Protein AF-A0A7S1KKF9-F1 (afdb_monomer_lite)

Foldseek 3Di:
DDDDDDPDPLRQLVCCLVVVDVDGDDDQADPVGGGPVVNVVSPVVGPDDDPDDDDDDDDKDKFADPPADPLLAAEEEAAPVLCVVCVVVVVVRNHHYDYDDHQLVVLVVLVCVVVVVDDDPPRDNNYIYIHDPVSPD

InterPro domains:
  IPR001086 Prephenate dehydratase [PF00800] (2-137)
  IPR001086 Prephenate dehydratase [PS51171] (1-137)

Sequence (137 aa):
VTAVGCPSFDKVFEAVSNGECDYGLVPIENTLGGSIHRNYDLLLKHSLHIIGELHYRVEHCLLALPGISKGQIQRVISHPQALAQCQDYLSQWGVQTENAYDTAGSAKQMRECADGHASHPSITPNTACIASAKAAQ

Organism: NCBI:txid1169539

Secondary structure (DSSP, 8-state):
------SSHHHHHHHHHTTS-S------EETTTEE-HHHHHHHHHSS-------------EEEE-TT--GGG--EEEE-HHHHHHTHHHHHTTTPEEEE-S-HHHHHHHHHHHHTTS---TT--TTEEEEE-GGGG-

pLDDT: mean 92.04, std 4.63, range [75.88, 97.38]

Radius of gyration: 17.62 Å; chains: 1; bounding box: 39×28×44 Å

Structure (mmCIF, N/CA/C/O backbone):
data_AF-A0A7S1KKF9-F1
#
_entry.id   AF-A0A7S1KKF9-F1
#
loop_
_atom_site.group_PDB
_atom_site.id
_atom_site.type_symbol
_atom_site.label_atom_id
_atom_site.label_alt_id
_atom_site.label_comp_id
_atom_site.label_asym_id
_atom_site.label_entity_id
_atom_site.label_seq_id
_atom_site.pdbx_PDB_ins_code
_atom_site.Cartn_x
_atom_site.Cartn_y
_atom_site.Cartn_z
_atom_site.occupancy
_atom_site.B_iso_or_equiv
_atom_site.auth_seq_id
_atom_site.auth_comp_id
_atom_site.auth_asym_id
_atom_site.auth_atom_id
_atom_site.pdbx_PDB_model_num
ATOM 1 N N . VAL A 1 1 ? 3.727 -17.194 -11.097 1.00 80.94 1 VAL A N 1
ATOM 2 C CA . VAL A 1 1 ? 4.432 -15.928 -10.790 1.00 80.94 1 VAL A CA 1
ATOM 3 C C . VAL A 1 1 ? 4.557 -15.824 -9.283 1.00 80.94 1 VAL A C 1
ATOM 5 O O . VAL A 1 1 ? 3.544 -15.984 -8.609 1.00 80.94 1 VAL A O 1
ATOM 8 N N . THR A 1 2 ? 5.767 -15.617 -8.769 1.00 92.38 2 THR A N 1
ATOM 9 C CA . THR A 1 2 ? 6.045 -15.496 -7.328 1.00 92.38 2 THR A CA 1
ATOM 10 C C . THR A 1 2 ? 6.368 -14.040 -7.016 1.00 92.38 2 THR A C 1
ATOM 12 O O . THR A 1 2 ? 7.167 -13.435 -7.722 1.00 92.38 2 THR A O 1
ATOM 15 N N . ALA A 1 3 ? 5.733 -13.465 -5.995 1.00 92.69 3 ALA A N 1
ATOM 16 C CA . ALA A 1 3 ? 5.987 -12.082 -5.602 1.00 92.69 3 ALA A CA 1
ATOM 17 C C . ALA A 1 3 ? 7.174 -12.006 -4.633 1.00 92.69 3 ALA A C 1
ATOM 19 O O . ALA A 1 3 ? 7.192 -12.716 -3.627 1.00 92.69 3 ALA A O 1
ATOM 20 N N . VAL A 1 4 ? 8.124 -11.114 -4.918 1.00 95.12 4 VAL A N 1
ATOM 21 C CA . VAL A 1 4 ? 9.267 -10.805 -4.050 1.00 95.12 4 VAL A CA 1
ATOM 22 C C . VAL A 1 4 ? 9.111 -9.371 -3.553 1.00 95.12 4 VAL A C 1
ATOM 24 O O . VAL A 1 4 ? 8.955 -8.446 -4.347 1.00 95.12 4 VAL A O 1
ATOM 27 N N . GLY A 1 5 ? 9.087 -9.186 -2.232 1.00 93.25 5 GLY A N 1
ATOM 28 C CA . GLY A 1 5 ? 9.011 -7.859 -1.624 1.00 93.25 5 GLY A CA 1
ATOM 29 C C . GLY A 1 5 ? 10.377 -7.177 -1.624 1.00 93.25 5 GLY A C 1
ATOM 30 O O . GLY A 1 5 ? 11.343 -7.746 -1.122 1.00 93.25 5 GLY A O 1
ATOM 31 N N . CYS A 1 6 ? 10.447 -5.950 -2.138 1.00 94.69 6 CYS A N 1
ATOM 32 C CA . CYS A 1 6 ? 11.652 -5.123 -2.110 1.00 94.69 6 CYS A CA 1
ATOM 33 C C . CYS A 1 6 ? 11.460 -3.934 -1.153 1.00 94.69 6 CYS A C 1
ATOM 35 O O . CYS A 1 6 ? 10.375 -3.352 -1.120 1.00 94.69 6 CYS A O 1
ATOM 37 N N . PRO A 1 7 ? 12.498 -3.524 -0.403 1.00 92.25 7 PRO A N 1
ATOM 38 C CA . PRO A 1 7 ? 12.386 -2.443 0.580 1.00 92.25 7 PRO A CA 1
ATOM 39 C C . PRO A 1 7 ? 12.333 -1.040 -0.051 1.00 92.25 7 PRO A C 1
ATOM 41 O O . PRO A 1 7 ? 12.031 -0.067 0.633 1.00 92.25 7 PRO A O 1
ATOM 44 N N . SER A 1 8 ? 12.656 -0.907 -1.339 1.00 95.00 8 SER A N 1
ATOM 45 C CA . SER A 1 8 ? 12.593 0.354 -2.079 1.00 95.00 8 SER A CA 1
ATOM 46 C C . SER A 1 8 ? 12.382 0.105 -3.570 1.00 95.00 8 SER A C 1
ATOM 48 O O . SER A 1 8 ? 12.627 -0.999 -4.059 1.00 95.00 8 SER A O 1
ATOM 50 N N . PHE A 1 9 ? 11.974 1.146 -4.304 1.00 96.19 9 PHE A N 1
ATOM 51 C CA . PHE A 1 9 ? 11.878 1.076 -5.762 1.00 96.19 9 PHE A CA 1
ATOM 52 C C . PHE A 1 9 ? 13.237 0.795 -6.399 1.00 96.19 9 PHE A C 1
ATOM 54 O O . PHE A 1 9 ? 13.318 -0.097 -7.229 1.00 96.19 9 PHE A O 1
ATOM 61 N N . ASP A 1 10 ? 14.315 1.446 -5.958 1.00 96.31 10 ASP A N 1
ATOM 62 C CA . ASP A 1 10 ? 15.678 1.201 -6.452 1.00 96.31 10 ASP A CA 1
ATOM 63 C C . ASP A 1 10 ? 16.035 -0.294 -6.388 1.00 96.31 10 ASP A C 1
ATOM 65 O O . ASP A 1 10 ? 16.545 -0.850 -7.356 1.00 96.31 10 ASP A O 1
ATOM 69 N N . LYS A 1 11 ? 15.654 -0.981 -5.300 1.00 97.25 11 LYS A N 1
ATOM 70 C CA . LYS A 1 11 ? 15.858 -2.429 -5.165 1.00 97.25 11 LYS A CA 1
ATOM 71 C C . LYS A 1 11 ? 15.025 -3.269 -6.129 1.00 97.25 11 LYS A C 1
ATOM 73 O O . LYS A 1 11 ? 15.494 -4.327 -6.526 1.00 97.25 11 LYS A O 1
ATOM 78 N N . VAL A 1 12 ? 13.846 -2.807 -6.548 1.00 97.38 12 VAL A N 1
ATOM 79 C CA . VAL A 1 12 ? 13.083 -3.459 -7.627 1.00 97.38 12 VAL A CA 1
ATOM 80 C C . VAL A 1 12 ? 13.848 -3.359 -8.948 1.00 97.38 12 VAL A C 1
ATOM 82 O O . VAL A 1 12 ? 14.011 -4.361 -9.640 1.00 97.38 12 VAL A O 1
ATOM 85 N N . PHE A 1 13 ? 14.350 -2.170 -9.292 1.00 97.38 13 PHE A N 1
ATOM 86 C CA . PHE A 1 13 ? 15.105 -1.960 -10.532 1.00 97.38 13 PHE A CA 1
ATOM 87 C C . PHE A 1 13 ? 16.422 -2.743 -10.543 1.00 97.38 13 PHE A C 1
ATOM 89 O O . PHE A 1 13 ? 16.752 -3.361 -11.557 1.00 97.38 13 PHE A O 1
ATOM 96 N N . GLU A 1 14 ? 17.153 -2.756 -9.426 1.00 96.62 14 GLU A N 1
ATOM 97 C CA . GLU A 1 14 ? 18.363 -3.567 -9.250 1.00 96.62 14 GLU A CA 1
ATOM 98 C C . GLU A 1 14 ? 18.065 -5.065 -9.388 1.00 96.62 14 GLU A C 1
ATOM 100 O O . GLU A 1 14 ? 18.749 -5.734 -10.155 1.00 96.62 14 GLU A O 1
ATOM 105 N N . ALA A 1 15 ? 17.019 -5.583 -8.731 1.00 97.12 15 ALA A N 1
ATOM 106 C CA . ALA A 1 15 ? 16.671 -7.005 -8.789 1.00 97.12 15 ALA A CA 1
ATOM 107 C C . ALA A 1 15 ? 16.391 -7.482 -10.224 1.00 97.12 15 ALA A C 1
ATOM 109 O O . ALA A 1 15 ? 16.848 -8.552 -10.624 1.00 97.12 15 ALA A O 1
ATOM 110 N N . VAL A 1 16 ? 15.690 -6.677 -11.028 1.00 97.19 16 VAL A N 1
ATOM 111 C CA . VAL A 1 16 ? 15.445 -7.009 -12.442 1.00 97.19 16 VAL A CA 1
ATOM 112 C C . VAL A 1 16 ? 16.721 -6.862 -13.270 1.00 97.19 16 VAL A C 1
ATOM 114 O O . VAL A 1 16 ? 17.043 -7.730 -14.077 1.00 97.19 16 VAL A O 1
ATOM 117 N N . SER A 1 17 ? 17.484 -5.789 -13.044 1.00 96.19 17 SER A N 1
ATOM 118 C CA . SER A 1 17 ? 18.733 -5.526 -13.776 1.00 96.19 17 SER A CA 1
ATOM 119 C C . SER A 1 17 ? 19.794 -6.609 -13.534 1.00 96.19 17 SER A C 1
ATOM 121 O O . SER A 1 17 ? 20.553 -6.937 -14.442 1.00 96.19 17 SER A O 1
ATOM 123 N N . ASN A 1 18 ? 19.826 -7.183 -12.328 1.00 95.88 18 ASN A N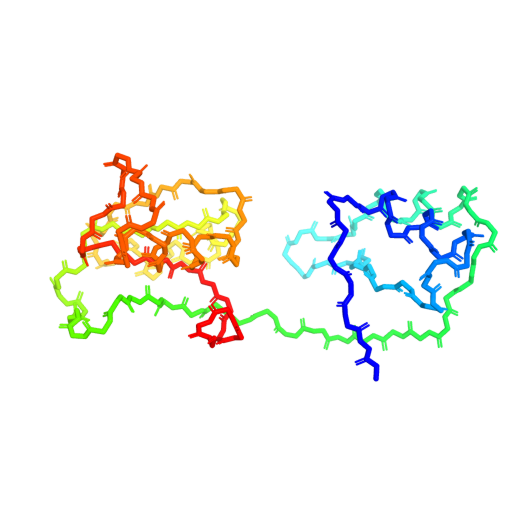 1
ATOM 124 C CA . ASN A 1 18 ? 20.749 -8.245 -11.924 1.00 95.88 18 ASN A CA 1
ATOM 125 C C . ASN A 1 18 ? 20.255 -9.656 -12.294 1.00 95.88 18 ASN A C 1
ATOM 127 O O . ASN A 1 18 ? 20.970 -10.628 -12.055 1.00 95.88 18 ASN A O 1
ATOM 131 N N . GLY A 1 19 ? 19.043 -9.792 -12.844 1.00 95.56 19 GLY A N 1
ATOM 132 C CA . GLY A 1 19 ? 18.435 -11.092 -13.147 1.00 95.56 19 GLY A CA 1
ATOM 133 C C . GLY A 1 19 ? 17.967 -11.877 -11.914 1.00 95.56 19 GLY A C 1
ATOM 134 O O . GLY A 1 19 ? 17.722 -13.076 -12.012 1.00 95.56 19 GLY A O 1
ATOM 135 N N . GLU A 1 20 ? 17.833 -11.226 -10.755 1.00 96.62 20 GLU A N 1
ATOM 136 C CA . GLU A 1 20 ? 17.244 -11.818 -9.544 1.00 96.62 20 GLU A CA 1
ATOM 137 C C . GLU A 1 20 ? 15.719 -11.964 -9.676 1.00 96.62 20 GLU A C 1
ATOM 139 O O . GLU A 1 20 ? 15.104 -12.799 -9.012 1.00 96.62 20 GLU A O 1
ATOM 144 N N . CYS A 1 21 ? 15.097 -11.141 -10.525 1.00 97.12 21 CYS A N 1
ATOM 145 C CA . CYS A 1 21 ? 13.676 -11.180 -10.854 1.00 97.12 21 CYS A CA 1
ATOM 146 C C . CYS A 1 21 ? 13.470 -11.005 -12.363 1.00 97.12 21 CYS A C 1
ATOM 148 O O . CYS A 1 21 ? 14.086 -10.137 -12.975 1.00 97.12 21 CYS A O 1
ATOM 150 N N . ASP A 1 22 ? 12.541 -11.767 -12.947 1.00 95.88 22 ASP A N 1
ATOM 151 C CA . ASP A 1 22 ? 12.210 -11.657 -14.377 1.00 95.88 22 ASP A CA 1
ATOM 152 C C . ASP A 1 22 ? 11.506 -10.330 -14.716 1.00 95.88 22 ASP A C 1
ATOM 154 O O . ASP A 1 22 ? 11.637 -9.801 -15.818 1.00 95.88 22 ASP A O 1
ATOM 158 N N . TYR A 1 23 ? 10.737 -9.791 -13.761 1.00 96.44 23 TYR A N 1
ATOM 159 C CA . TYR A 1 23 ? 9.897 -8.608 -13.937 1.00 96.44 23 TYR A CA 1
ATOM 160 C C . TYR A 1 23 ? 9.876 -7.742 -12.677 1.00 96.44 23 TYR A C 1
ATOM 162 O O . TYR A 1 23 ? 9.933 -8.253 -11.558 1.00 96.44 23 TYR A O 1
ATOM 170 N N . GLY A 1 24 ? 9.713 -6.432 -12.865 1.00 96.12 24 GLY A N 1
ATOM 171 C CA . GLY A 1 24 ? 9.510 -5.458 -11.794 1.00 96.12 24 GLY A CA 1
ATOM 172 C C . GLY A 1 24 ? 8.147 -4.787 -11.925 1.00 96.12 24 GLY A C 1
ATOM 173 O O . GLY A 1 24 ? 7.767 -4.364 -13.015 1.00 96.12 24 GLY A O 1
ATOM 174 N N . LEU A 1 25 ? 7.415 -4.676 -10.816 1.00 96.25 25 LEU A N 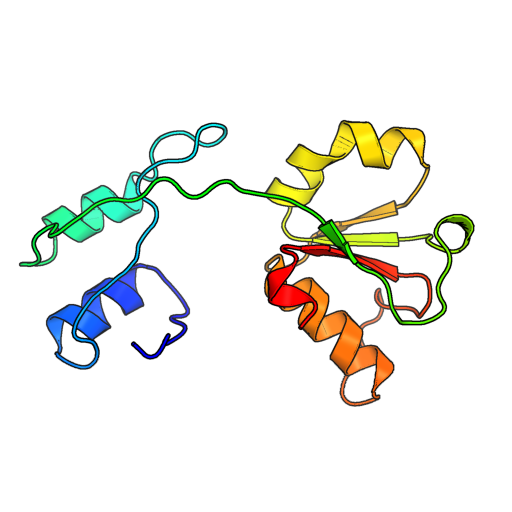1
ATOM 175 C CA . LEU A 1 25 ? 6.154 -3.938 -10.752 1.00 96.25 25 LEU A CA 1
ATOM 176 C C . LEU A 1 25 ? 6.362 -2.677 -9.918 1.00 96.25 25 LEU A C 1
ATOM 178 O O . LEU A 1 25 ? 6.635 -2.759 -8.721 1.00 96.25 25 LEU A O 1
ATOM 182 N N . VAL A 1 26 ? 6.214 -1.513 -10.545 1.00 96.38 26 VAL A N 1
ATOM 183 C CA . VAL A 1 26 ? 6.345 -0.213 -9.879 1.00 96.38 26 VAL A CA 1
ATOM 184 C C . VAL A 1 26 ? 5.156 0.682 -10.230 1.00 96.38 26 VAL A C 1
ATOM 186 O O . VAL A 1 26 ? 4.720 0.692 -11.380 1.00 96.38 26 VAL A O 1
ATOM 189 N N . PRO A 1 27 ? 4.598 1.433 -9.266 1.00 95.06 27 PRO A N 1
ATOM 190 C CA . PRO A 1 27 ? 3.539 2.389 -9.554 1.00 95.06 27 PRO A CA 1
ATOM 191 C C . PRO A 1 27 ? 4.132 3.617 -10.253 1.00 95.06 27 PRO A C 1
ATOM 193 O O . PRO A 1 27 ? 5.133 4.169 -9.802 1.00 95.06 27 PRO A O 1
ATOM 196 N N . ILE A 1 28 ? 3.517 4.057 -11.345 1.00 95.56 28 ILE A N 1
ATOM 197 C CA . ILE A 1 28 ? 3.983 5.222 -12.112 1.00 95.56 28 ILE A CA 1
ATOM 198 C C . ILE A 1 28 ? 3.150 6.473 -11.800 1.00 95.56 28 ILE A C 1
ATOM 200 O O . ILE A 1 28 ? 3.681 7.583 -11.766 1.00 95.56 28 ILE A O 1
ATOM 204 N N . GLU A 1 29 ? 1.868 6.297 -11.487 1.00 93.38 29 GLU A N 1
ATOM 205 C CA . GLU A 1 29 ? 0.937 7.377 -11.170 1.00 93.38 29 GLU A CA 1
ATOM 206 C C . GLU A 1 29 ? -0.088 6.920 -10.123 1.00 93.38 29 GLU A C 1
ATOM 208 O O . GLU A 1 29 ? -0.417 5.734 -10.015 1.00 93.38 29 GLU A O 1
ATOM 213 N N . ASN A 1 30 ? -0.601 7.869 -9.344 1.00 91.75 30 ASN A N 1
ATOM 214 C CA . ASN A 1 30 ? -1.768 7.692 -8.495 1.00 91.75 30 ASN A CA 1
ATOM 215 C C . ASN A 1 30 ? -2.772 8.826 -8.733 1.00 91.75 30 ASN A C 1
ATOM 217 O O . ASN A 1 30 ? -2.392 9.988 -8.731 1.00 91.75 30 ASN A O 1
ATOM 221 N N . THR A 1 31 ? -4.065 8.519 -8.824 1.00 87.81 31 THR A N 1
ATOM 222 C CA . THR A 1 31 ? -5.110 9.529 -9.082 1.00 87.81 31 THR A CA 1
ATOM 223 C C . THR A 1 31 ? -5.149 10.665 -8.050 1.00 87.81 31 THR A C 1
ATOM 225 O O . THR A 1 31 ? -5.565 11.770 -8.376 1.00 87.81 31 THR A O 1
ATOM 228 N N . LEU A 1 32 ? -4.721 10.416 -6.808 1.00 84.06 32 LEU A N 1
ATOM 229 C CA . LEU A 1 32 ? -4.702 11.419 -5.738 1.00 84.06 32 LEU A CA 1
ATOM 230 C C . LEU A 1 32 ? -3.314 12.044 -5.538 1.00 84.06 32 LEU A C 1
ATOM 232 O O . LEU A 1 32 ? -3.217 13.205 -5.157 1.00 84.06 32 LEU A O 1
ATOM 236 N N . GLY A 1 33 ? -2.247 11.269 -5.756 1.00 81.44 33 GLY A N 1
ATOM 237 C CA . GLY A 1 33 ? -0.856 11.701 -5.563 1.00 81.44 33 GLY A CA 1
ATOM 238 C C . GLY A 1 33 ? -0.148 12.208 -6.823 1.00 81.44 33 GLY A C 1
ATOM 239 O O . GLY A 1 33 ? 0.959 12.729 -6.719 1.00 81.44 33 GLY A O 1
ATOM 240 N N . GLY A 1 34 ? -0.762 12.049 -7.996 1.00 91.44 34 GLY A N 1
ATOM 241 C CA . GLY A 1 34 ? -0.166 12.326 -9.298 1.00 91.44 34 GLY A CA 1
ATOM 242 C C . GLY A 1 34 ? 0.965 11.362 -9.668 1.00 91.44 34 GLY A C 1
ATOM 243 O O . GLY A 1 34 ? 1.046 10.229 -9.181 1.00 91.44 34 GLY A O 1
ATOM 244 N N . SER A 1 35 ? 1.838 11.828 -10.558 1.00 93.50 35 SER A N 1
ATOM 245 C CA . SER A 1 35 ? 2.983 11.077 -11.073 1.00 93.50 35 SER A CA 1
ATOM 246 C C . SER A 1 35 ? 4.052 10.832 -10.009 1.00 93.50 35 SER A C 1
ATOM 248 O O . SER A 1 35 ? 4.477 11.740 -9.290 1.00 93.50 35 SER A O 1
ATOM 250 N N . ILE A 1 36 ? 4.572 9.607 -9.964 1.00 93.81 36 ILE A N 1
ATOM 251 C CA . ILE A 1 36 ? 5.661 9.209 -9.070 1.00 93.81 36 ILE A CA 1
ATOM 252 C C . ILE A 1 36 ? 6.985 9.398 -9.818 1.00 93.81 36 ILE A C 1
ATOM 254 O O . ILE A 1 36 ? 7.579 8.450 -10.329 1.00 93.81 36 ILE A O 1
ATOM 258 N N . HIS A 1 37 ? 7.451 10.649 -9.887 1.00 94.94 37 HIS A N 1
ATOM 259 C CA . HIS A 1 37 ? 8.633 11.055 -10.668 1.00 94.94 37 HIS A CA 1
ATOM 260 C C . HIS A 1 37 ? 9.886 10.213 -10.393 1.00 94.94 37 HIS A C 1
ATOM 262 O O . HIS A 1 37 ? 10.613 9.880 -11.321 1.00 94.94 37 HIS A O 1
ATOM 268 N N . ARG A 1 38 ? 10.089 9.762 -9.149 1.00 94.06 38 ARG A N 1
ATOM 269 C CA . ARG A 1 38 ? 11.218 8.887 -8.798 1.00 94.06 38 ARG A CA 1
ATOM 270 C C . ARG A 1 38 ? 11.279 7.615 -9.651 1.00 94.06 38 ARG A C 1
ATOM 272 O O . ARG A 1 38 ? 12.370 7.173 -9.991 1.00 94.06 38 ARG A O 1
ATOM 279 N N . ASN A 1 39 ? 10.136 7.030 -10.004 1.00 96.19 39 ASN A N 1
ATOM 280 C CA . ASN A 1 39 ? 10.108 5.807 -10.808 1.00 96.19 39 ASN A CA 1
ATOM 281 C C . ASN A 1 39 ? 10.369 6.094 -12.291 1.00 96.19 39 ASN A C 1
ATOM 283 O O . ASN A 1 39 ? 10.986 5.270 -12.960 1.00 96.19 39 ASN A O 1
ATOM 287 N N . TYR A 1 40 ? 10.003 7.283 -12.777 1.00 95.56 40 TYR A N 1
ATOM 288 C CA . TYR A 1 40 ? 10.444 7.763 -14.088 1.00 95.56 40 TYR A CA 1
ATOM 289 C C . TYR A 1 40 ? 11.965 7.962 -14.127 1.00 95.56 40 TYR A C 1
ATOM 291 O O . TYR A 1 40 ? 12.618 7.491 -15.054 1.00 95.56 40 TYR A O 1
ATOM 299 N N . ASP A 1 41 ? 12.549 8.575 -13.094 1.00 95.94 41 ASP A N 1
ATOM 300 C CA . ASP A 1 41 ? 14.003 8.752 -13.007 1.00 95.94 41 ASP A CA 1
ATOM 301 C C . ASP A 1 41 ? 14.742 7.406 -12.994 1.00 95.94 41 ASP A C 1
ATOM 303 O O . ASP A 1 41 ? 15.794 7.265 -13.616 1.00 95.94 41 ASP A O 1
ATOM 307 N N . LEU A 1 42 ? 14.202 6.403 -12.294 1.00 96.19 42 LEU A N 1
ATOM 308 C CA . LEU A 1 42 ? 14.776 5.056 -12.256 1.00 96.19 42 LEU A CA 1
ATOM 309 C C . LEU A 1 42 ? 14.673 4.344 -13.612 1.00 96.19 42 LEU A C 1
ATOM 311 O O . LEU A 1 42 ? 15.643 3.715 -14.032 1.00 96.19 42 LEU A O 1
ATOM 315 N N . LEU A 1 43 ? 13.562 4.505 -14.337 1.00 95.38 43 LEU A N 1
ATOM 316 C CA . LEU A 1 43 ? 13.431 4.004 -15.711 1.00 95.38 43 LEU A CA 1
ATOM 317 C C . LEU A 1 43 ? 14.467 4.620 -16.656 1.00 95.38 43 LEU A C 1
ATOM 319 O O . LEU A 1 43 ? 14.968 3.926 -17.531 1.00 95.38 43 LEU A O 1
ATOM 323 N N . LEU A 1 44 ? 14.818 5.897 -16.473 1.00 94.62 44 LEU A N 1
ATOM 324 C CA . LEU A 1 44 ? 15.855 6.554 -17.277 1.00 94.62 44 LEU A CA 1
ATOM 325 C C . LEU A 1 44 ? 17.278 6.108 -16.904 1.00 94.62 44 LEU A C 1
ATOM 327 O O . LEU A 1 44 ? 18.169 6.134 -17.751 1.00 94.62 44 LEU A O 1
ATOM 331 N N . LYS A 1 45 ? 17.512 5.728 -15.641 1.00 95.69 45 LYS A N 1
ATOM 332 C CA . LYS A 1 45 ? 18.833 5.310 -15.136 1.00 95.69 45 LYS A CA 1
ATOM 333 C C . LYS A 1 45 ? 19.183 3.860 -15.461 1.00 95.69 45 LYS A C 1
ATOM 335 O O . LYS A 1 45 ? 20.364 3.545 -15.583 1.00 95.69 45 LYS A O 1
ATOM 340 N N . HIS A 1 46 ? 18.189 2.983 -15.561 1.00 93.94 46 HIS A N 1
ATOM 341 C CA . HIS A 1 46 ? 18.390 1.558 -15.812 1.00 93.94 46 HIS A CA 1
ATOM 342 C C . HIS A 1 46 ? 18.074 1.203 -17.267 1.00 93.94 46 HIS A C 1
ATOM 344 O O . HIS A 1 46 ? 17.137 1.727 -17.858 1.00 93.94 46 HIS A O 1
ATOM 350 N N . SER A 1 47 ? 18.809 0.251 -17.845 1.00 93.25 47 SER A N 1
ATOM 351 C CA . SER A 1 47 ? 18.534 -0.278 -19.191 1.00 93.25 47 SER A CA 1
ATOM 352 C C . SER A 1 47 ? 17.391 -1.303 -19.184 1.00 93.25 47 SER A C 1
ATOM 354 O O . SER A 1 47 ? 17.551 -2.434 -19.639 1.00 93.25 47 SER A O 1
ATOM 356 N N . LEU A 1 48 ? 16.238 -0.911 -18.640 1.00 95.19 48 LEU A N 1
ATOM 357 C CA . LEU A 1 48 ? 15.007 -1.703 -18.606 1.00 95.19 48 LEU A CA 1
ATOM 358 C C . LEU A 1 48 ? 13.960 -1.092 -19.545 1.00 95.19 48 LEU A C 1
ATOM 360 O O . LEU A 1 48 ? 14.040 0.077 -19.914 1.00 95.19 48 LEU A O 1
ATOM 364 N N . HIS A 1 49 ? 12.966 -1.885 -19.934 1.00 94.44 49 HIS A N 1
ATOM 365 C CA . HIS A 1 49 ? 11.872 -1.439 -20.795 1.00 94.44 49 HIS A CA 1
ATOM 366 C C . HIS A 1 49 ? 10.520 -1.820 -20.189 1.00 94.44 49 HIS A C 1
ATOM 368 O O . HIS A 1 49 ? 10.384 -2.847 -19.523 1.00 94.44 49 HIS A O 1
ATOM 374 N N . ILE A 1 50 ? 9.515 -0.976 -20.417 1.00 96.50 50 ILE A N 1
ATOM 375 C CA . ILE A 1 50 ? 8.140 -1.232 -19.984 1.00 96.50 50 ILE A CA 1
ATOM 376 C C . ILE A 1 50 ? 7.528 -2.261 -20.936 1.00 96.50 50 ILE A C 1
ATOM 378 O O . ILE A 1 50 ? 7.494 -2.045 -22.145 1.00 96.50 50 ILE A O 1
ATOM 382 N N . ILE A 1 51 ? 7.037 -3.371 -20.385 1.00 96.69 51 ILE A N 1
ATOM 383 C CA . ILE A 1 51 ? 6.417 -4.467 -21.152 1.00 96.69 51 ILE A CA 1
ATOM 384 C C . ILE A 1 51 ? 4.895 -4.542 -20.988 1.00 96.69 51 ILE A C 1
ATOM 386 O O . ILE A 1 51 ? 4.245 -5.385 -21.601 1.00 96.69 51 ILE A O 1
ATOM 390 N N . GLY A 1 52 ? 4.321 -3.695 -20.137 1.00 96.38 52 GLY A N 1
ATOM 391 C CA . GLY A 1 52 ? 2.893 -3.677 -19.866 1.00 96.38 52 GLY A CA 1
ATOM 392 C C . GLY A 1 52 ? 2.527 -2.671 -18.786 1.00 96.38 52 GLY A C 1
ATOM 393 O O . GLY A 1 52 ? 3.383 -2.170 -18.058 1.00 96.38 52 GLY A O 1
ATOM 394 N N . GLU A 1 53 ? 1.232 -2.411 -18.685 1.00 96.06 53 GLU A N 1
ATOM 395 C CA . GLU A 1 53 ? 0.630 -1.534 -17.689 1.00 96.06 53 GLU A CA 1
ATOM 396 C C . GLU A 1 53 ? -0.637 -2.178 -17.127 1.00 96.06 53 GLU A C 1
ATOM 398 O O . GLU A 1 53 ? -1.255 -3.044 -17.753 1.00 96.06 53 GLU A O 1
ATOM 403 N N . LEU A 1 54 ? -1.023 -1.763 -15.925 1.00 95.00 54 LEU A N 1
ATOM 404 C CA . LEU A 1 54 ? -2.297 -2.136 -15.332 1.00 95.00 54 LEU A CA 1
ATOM 405 C C . LEU A 1 54 ? -2.807 -1.003 -14.454 1.00 95.00 54 LEU A C 1
ATOM 407 O O . LEU A 1 54 ? -2.032 -0.297 -13.808 1.00 95.00 54 LEU A O 1
ATOM 411 N N . HIS A 1 55 ? -4.126 -0.869 -14.384 1.00 94.69 55 HIS A N 1
ATOM 412 C CA . HIS A 1 55 ? -4.776 0.031 -13.444 1.00 94.69 55 HIS A CA 1
ATOM 413 C C . HIS A 1 55 ? -5.200 -0.760 -12.211 1.00 94.69 55 HIS A C 1
ATOM 415 O O . HIS A 1 55 ? -6.011 -1.682 -12.301 1.00 94.69 55 HIS A O 1
ATOM 421 N N . TYR A 1 56 ? -4.650 -0.397 -11.052 1.00 92.81 56 TYR A N 1
ATOM 422 C CA . TYR A 1 56 ? -4.983 -1.042 -9.788 1.00 92.81 56 TYR A CA 1
ATOM 423 C C . TYR A 1 56 ? -5.883 -0.141 -8.949 1.00 92.81 56 TYR A C 1
ATOM 425 O O . TYR A 1 56 ? -5.481 0.947 -8.529 1.00 92.81 56 TYR A O 1
ATOM 433 N N . ARG A 1 57 ? -7.109 -0.600 -8.682 1.00 92.94 57 ARG A N 1
ATOM 434 C CA . ARG A 1 57 ? -8.034 0.112 -7.801 1.00 92.94 57 ARG A CA 1
ATOM 435 C C . ARG A 1 57 ? -7.564 -0.030 -6.353 1.00 92.94 57 ARG A C 1
ATOM 437 O O . ARG A 1 57 ? -7.508 -1.134 -5.818 1.00 92.94 57 ARG A O 1
ATOM 444 N N . VAL A 1 58 ? -7.243 1.094 -5.718 1.00 91.06 58 VAL A N 1
ATOM 445 C CA . VAL A 1 58 ? -6.930 1.132 -4.286 1.00 91.06 58 VAL A CA 1
ATOM 446 C C . VAL A 1 58 ? -8.238 1.068 -3.502 1.00 91.06 58 VAL A C 1
ATOM 448 O O . VAL A 1 58 ? -9.056 1.982 -3.575 1.00 91.06 58 VAL A O 1
ATOM 451 N N . GLU A 1 59 ? -8.429 -0.019 -2.759 1.00 93.62 59 GLU A N 1
ATOM 452 C CA . GLU A 1 59 ? -9.571 -0.220 -1.869 1.00 93.62 59 GLU A CA 1
ATOM 453 C C . GLU A 1 59 ? -9.071 -0.379 -0.435 1.00 93.62 59 GLU A C 1
ATOM 455 O O . GLU A 1 59 ? -8.311 -1.299 -0.118 1.00 93.62 59 GLU A O 1
ATOM 460 N N . HIS A 1 60 ? -9.489 0.547 0.426 1.00 95.00 60 HIS A N 1
ATOM 461 C CA . HIS A 1 60 ? -9.164 0.532 1.845 1.00 95.00 60 HIS A CA 1
ATOM 462 C C . HIS A 1 60 ? -10.211 -0.259 2.618 1.00 95.00 60 HIS A C 1
ATOM 464 O O . HIS A 1 60 ? -11.413 -0.028 2.484 1.00 95.00 60 HIS A O 1
ATOM 470 N N . CYS A 1 61 ? -9.748 -1.167 3.466 1.00 95.06 61 CYS A N 1
ATOM 471 C CA . CYS A 1 61 ? -10.565 -1.910 4.409 1.00 95.06 61 CYS A CA 1
ATOM 472 C C . CYS A 1 61 ? -10.176 -1.511 5.831 1.00 95.06 61 CYS A C 1
ATOM 474 O O . CYS A 1 61 ? -8.995 -1.380 6.147 1.00 95.06 61 CYS A O 1
ATOM 476 N N . LEU A 1 62 ? -11.176 -1.365 6.699 1.00 94.94 62 LEU A N 1
ATOM 477 C CA . LEU A 1 62 ? -10.959 -1.284 8.137 1.00 94.94 62 LEU A CA 1
ATOM 478 C C . LEU A 1 62 ? -10.857 -2.711 8.688 1.00 94.94 62 LEU A C 1
ATOM 480 O O . LEU A 1 62 ? -11.844 -3.447 8.672 1.00 94.94 62 LEU A O 1
ATOM 484 N N . LEU A 1 63 ? -9.677 -3.092 9.162 1.00 95.06 63 LEU A N 1
ATOM 485 C CA . LEU A 1 63 ? -9.396 -4.421 9.697 1.00 95.06 63 LEU A CA 1
ATOM 486 C C . LEU A 1 63 ? -9.269 -4.361 11.218 1.00 95.06 63 LEU A C 1
ATOM 488 O O . LEU A 1 63 ? -8.616 -3.471 11.757 1.00 95.06 63 LEU A O 1
ATOM 492 N N . ALA A 1 64 ? -9.864 -5.330 11.904 1.00 94.56 64 ALA A N 1
ATOM 493 C CA . ALA A 1 64 ? -9.776 -5.497 13.349 1.00 94.56 64 ALA A CA 1
ATOM 494 C C . ALA A 1 64 ? -9.509 -6.966 13.691 1.00 94.56 64 ALA A C 1
ATOM 496 O O . ALA A 1 64 ? -9.693 -7.852 12.852 1.00 94.56 64 ALA A O 1
ATOM 497 N N . LEU A 1 65 ? -9.071 -7.226 14.922 1.00 93.00 65 LEU A N 1
ATOM 498 C CA . LEU A 1 65 ? -8.879 -8.592 15.400 1.00 93.00 65 LEU A CA 1
ATOM 499 C C . LEU A 1 65 ? -10.219 -9.348 15.485 1.00 93.00 65 LEU A C 1
ATOM 501 O O . LEU A 1 65 ? -11.268 -8.725 15.690 1.00 93.00 65 LEU A O 1
ATOM 505 N N . PRO A 1 66 ? -10.210 -10.689 15.355 1.00 91.12 66 PRO A N 1
ATOM 506 C CA . PRO A 1 66 ? -11.422 -11.491 15.466 1.00 91.12 66 PRO A CA 1
ATOM 507 C C . PRO A 1 66 ? -12.178 -11.218 16.773 1.00 91.12 66 PRO A C 1
ATOM 509 O O . PRO A 1 66 ? -11.590 -11.186 17.850 1.00 91.12 66 PRO A O 1
ATOM 512 N N . GLY A 1 67 ? -13.495 -11.033 16.675 1.00 90.94 67 GLY A N 1
ATOM 513 C CA . GLY A 1 67 ? -14.363 -10.775 17.829 1.00 90.94 67 GLY A CA 1
ATOM 514 C C . GLY A 1 67 ? -14.448 -9.311 18.273 1.00 90.94 67 GLY A C 1
ATOM 515 O O . GLY A 1 67 ? -15.281 -8.997 19.121 1.00 90.94 67 GLY A O 1
ATOM 516 N N . ILE A 1 68 ? -13.662 -8.404 17.685 1.00 92.69 68 ILE A N 1
ATOM 517 C CA . ILE A 1 68 ? -13.763 -6.969 17.963 1.00 92.69 68 ILE A CA 1
ATOM 518 C C . ILE A 1 68 ? -14.872 -6.365 17.109 1.00 92.69 68 ILE A C 1
ATOM 520 O O . ILE A 1 68 ? -14.797 -6.311 15.880 1.00 92.69 68 ILE A O 1
ATOM 524 N N . SER A 1 69 ? -15.926 -5.906 17.776 1.00 90.56 69 SER A N 1
ATOM 525 C CA . SER A 1 69 ? -17.009 -5.198 17.110 1.00 90.56 69 SER A CA 1
ATOM 526 C C . SER A 1 69 ? -16.606 -3.767 16.774 1.00 90.56 69 SER A C 1
ATOM 528 O O . SER A 1 69 ? -15.764 -3.151 17.430 1.00 90.56 69 SER A O 1
ATOM 530 N N . LYS A 1 70 ? -17.290 -3.210 15.772 1.00 87.81 70 LYS A N 1
ATOM 531 C CA . LYS A 1 70 ? -17.123 -1.832 15.313 1.00 87.81 70 LYS A CA 1
ATOM 532 C C . LYS A 1 70 ? -17.070 -0.852 16.510 1.00 87.81 70 LYS A C 1
ATOM 534 O O . LYS A 1 70 ? -16.089 -0.137 16.670 1.00 87.81 70 LYS A O 1
ATOM 539 N N . GLY A 1 71 ? -18.051 -0.885 17.414 1.00 89.94 71 GLY A N 1
ATOM 540 C CA . GLY A 1 71 ? -18.138 0.040 18.558 1.00 89.94 71 GLY A CA 1
ATOM 541 C C . GLY A 1 71 ? -17.048 -0.089 19.632 1.00 89.94 71 GLY A C 1
ATOM 542 O O . GLY A 1 71 ? -16.965 0.774 20.499 1.00 89.94 71 GLY A O 1
ATOM 543 N N . GLN A 1 72 ? -16.221 -1.137 19.600 1.00 92.12 72 GLN A N 1
ATOM 544 C CA . GLN A 1 72 ? -15.109 -1.307 20.544 1.00 92.12 72 GLN A CA 1
ATOM 545 C C . GLN A 1 72 ? -13.809 -0.665 20.052 1.00 92.12 72 GLN A C 1
ATOM 547 O O . GLN A 1 72 ? -12.867 -0.537 20.832 1.00 92.12 72 GLN A O 1
ATOM 552 N N . ILE A 1 73 ? -13.743 -0.268 18.779 1.00 94.19 73 ILE A N 1
ATOM 553 C CA . ILE A 1 73 ? -12.538 0.304 18.180 1.00 94.19 73 ILE A CA 1
ATOM 554 C C . ILE A 1 73 ? -12.311 1.708 18.739 1.00 94.19 73 ILE A C 1
ATOM 556 O O . ILE A 1 73 ? -13.177 2.574 18.652 1.00 94.19 73 ILE A O 1
ATOM 560 N N . GLN A 1 74 ? -11.122 1.933 19.294 1.00 92.69 74 GLN A N 1
ATOM 561 C CA . GLN A 1 74 ? -10.718 3.225 19.865 1.00 92.69 74 GLN A CA 1
ATOM 562 C C . GLN A 1 74 ? -9.616 3.900 19.047 1.00 92.69 74 GLN A C 1
ATOM 564 O O . GLN A 1 74 ? -9.480 5.126 19.073 1.00 92.69 74 GLN A O 1
ATOM 569 N N . ARG A 1 75 ? -8.825 3.102 18.323 1.00 93.94 75 ARG A N 1
ATOM 570 C CA . ARG A 1 75 ? -7.651 3.554 17.578 1.00 93.94 75 ARG A CA 1
ATOM 571 C C . ARG A 1 75 ? -7.600 2.906 16.203 1.00 93.94 75 ARG A C 1
ATOM 573 O O . ARG A 1 75 ? -7.891 1.719 16.078 1.00 93.94 75 ARG A O 1
ATOM 580 N N . VAL A 1 76 ? -7.196 3.671 15.195 1.00 95.81 76 VAL A N 1
ATOM 581 C CA . VAL A 1 76 ? -6.959 3.208 13.827 1.00 95.81 76 VAL A CA 1
ATOM 582 C C . VAL A 1 76 ? -5.541 3.569 13.406 1.00 95.81 76 VAL A C 1
ATOM 584 O O . VAL A 1 76 ? -5.170 4.742 13.439 1.00 95.81 76 VAL A O 1
ATOM 587 N N . ILE A 1 77 ? -4.759 2.573 12.992 1.00 95.00 77 ILE A N 1
ATOM 588 C CA . ILE A 1 77 ? -3.379 2.761 12.527 1.00 95.00 77 ILE A CA 1
ATOM 589 C C . ILE A 1 77 ? -3.247 2.495 11.026 1.00 95.00 77 ILE A C 1
ATOM 591 O O . ILE A 1 77 ? -3.884 1.584 10.499 1.00 95.00 77 ILE A O 1
ATOM 595 N N . SER A 1 78 ? -2.459 3.297 10.311 1.00 96.12 78 SER A N 1
ATOM 596 C CA . SER A 1 78 ? -2.110 3.030 8.907 1.00 96.12 78 SER A CA 1
ATOM 597 C C . SER A 1 78 ? -1.044 3.999 8.396 1.00 96.12 78 SER A C 1
ATOM 599 O O . SER A 1 78 ? -0.645 4.931 9.092 1.00 96.12 78 SER A O 1
ATOM 601 N N . HIS A 1 79 ? -0.622 3.829 7.144 1.00 93.88 79 HIS A N 1
ATOM 602 C CA . HIS A 1 79 ? 0.184 4.824 6.444 1.00 93.88 79 HIS A CA 1
ATOM 603 C C . HIS A 1 79 ? -0.537 6.191 6.409 1.00 93.88 79 HIS A C 1
ATOM 605 O O . HIS A 1 79 ? -1.743 6.220 6.129 1.00 93.88 79 HIS A O 1
ATOM 611 N N . PRO A 1 80 ? 0.163 7.332 6.596 1.00 91.62 80 PRO A N 1
ATOM 612 C CA . PRO A 1 80 ? -0.459 8.661 6.632 1.00 91.62 80 PRO A CA 1
ATOM 613 C C . PRO A 1 80 ? -1.364 8.960 5.432 1.00 91.62 80 PRO A C 1
ATOM 615 O O . PRO A 1 80 ? -2.442 9.528 5.583 1.00 91.62 80 PRO A O 1
ATOM 618 N N . GLN A 1 81 ? -0.966 8.524 4.233 1.00 89.94 81 GLN A N 1
ATOM 619 C CA . GLN A 1 81 ? -1.763 8.727 3.021 1.00 89.94 81 GLN A CA 1
ATOM 620 C C . GLN A 1 81 ? -3.080 7.935 3.039 1.00 89.94 81 GLN A C 1
ATOM 622 O O . GLN A 1 81 ? -4.093 8.433 2.560 1.00 89.94 81 GLN A O 1
ATOM 627 N N . ALA A 1 82 ? -3.089 6.726 3.607 1.00 92.62 82 ALA A N 1
ATOM 628 C CA . ALA A 1 82 ? -4.306 5.926 3.733 1.00 92.62 82 ALA A CA 1
ATOM 629 C C . ALA A 1 82 ? -5.253 6.516 4.789 1.00 92.62 82 ALA A C 1
ATOM 631 O O . ALA A 1 82 ? -6.461 6.584 4.560 1.00 92.62 82 ALA A O 1
ATOM 632 N N . LEU A 1 83 ? -4.704 7.014 5.905 1.00 93.44 83 LEU A N 1
ATOM 633 C CA . LEU A 1 83 ? -5.473 7.731 6.927 1.00 93.44 83 LEU A CA 1
ATOM 634 C C . LEU A 1 83 ? -6.119 8.996 6.357 1.00 93.44 83 LEU A C 1
ATOM 636 O O . LEU A 1 83 ? -7.313 9.204 6.557 1.00 93.44 83 LEU A O 1
ATOM 640 N N . ALA A 1 84 ? -5.359 9.797 5.604 1.00 91.19 84 ALA A N 1
ATOM 641 C CA . ALA A 1 84 ? -5.869 10.999 4.950 1.00 91.19 84 ALA A CA 1
ATOM 642 C C . ALA A 1 84 ? -7.005 10.673 3.966 1.00 91.19 84 ALA A C 1
ATOM 644 O O . ALA A 1 84 ? -8.037 11.334 3.971 1.00 91.19 84 ALA A O 1
ATOM 645 N N . GLN A 1 85 ? -6.863 9.601 3.180 1.00 91.75 85 GLN A N 1
ATOM 646 C CA . GLN A 1 85 ? -7.905 9.150 2.248 1.00 91.75 85 GLN A CA 1
ATOM 647 C C . GLN A 1 85 ? -9.175 8.638 2.941 1.00 91.75 85 GLN A C 1
ATOM 649 O O . GLN A 1 85 ? -10.238 8.629 2.329 1.00 91.75 85 GLN A O 1
ATOM 654 N N . CYS A 1 86 ? -9.081 8.218 4.203 1.00 93.75 86 CYS A N 1
ATOM 655 C CA . CYS A 1 86 ? -10.214 7.714 4.981 1.00 93.75 86 CYS A CA 1
ATOM 656 C C . CYS A 1 86 ? -10.709 8.713 6.042 1.00 93.75 86 CYS A C 1
ATOM 658 O O . CYS A 1 86 ? -11.564 8.359 6.856 1.00 93.75 86 CYS A O 1
ATOM 660 N N . GLN A 1 87 ? -10.189 9.944 6.062 1.00 91.50 87 GLN A N 1
ATOM 661 C CA . GLN A 1 87 ? -10.411 10.901 7.148 1.00 91.50 87 GLN A CA 1
ATOM 662 C C . GLN A 1 87 ? -11.895 11.229 7.363 1.00 91.50 87 GLN A C 1
ATOM 664 O O . GLN A 1 87 ? -12.356 11.255 8.505 1.00 91.50 87 GLN A O 1
ATOM 669 N N . ASP A 1 88 ? -12.662 11.414 6.289 1.00 91.25 88 ASP A N 1
ATOM 670 C CA . ASP A 1 88 ? -14.096 11.721 6.372 1.00 91.25 88 ASP A CA 1
ATOM 671 C C . ASP A 1 88 ? -14.885 10.601 7.060 1.00 91.25 88 ASP A C 1
ATOM 673 O O . ASP A 1 88 ? -15.792 10.863 7.847 1.00 91.25 88 ASP A O 1
ATOM 677 N N . TYR A 1 89 ? -14.509 9.345 6.816 1.00 92.19 89 TYR A N 1
ATOM 678 C CA . TYR A 1 89 ? -15.134 8.188 7.453 1.00 92.19 89 TYR A CA 1
ATOM 679 C C . TYR A 1 89 ? -14.711 8.042 8.922 1.00 92.19 89 TYR A C 1
ATOM 681 O O . TYR A 1 89 ? -15.537 7.739 9.782 1.00 92.19 89 TYR A O 1
ATOM 689 N N . LEU A 1 90 ? -13.429 8.267 9.226 1.00 92.38 90 LEU A N 1
ATOM 690 C CA . LEU A 1 90 ? -12.887 8.123 10.583 1.00 92.38 90 LEU A CA 1
ATOM 691 C C . LEU A 1 90 ? -13.344 9.249 11.521 1.00 92.38 90 LEU A C 1
ATOM 693 O O . LEU A 1 90 ? -13.626 9.000 12.693 1.00 92.38 90 LEU A O 1
ATOM 697 N N . SER A 1 91 ? -13.456 10.476 11.008 1.00 89.88 91 SER A N 1
ATOM 698 C CA . SER A 1 91 ? -13.844 11.659 11.789 1.00 89.88 91 SER A CA 1
ATOM 699 C C . SER A 1 91 ? -15.274 11.576 12.326 1.00 89.88 91 SER A C 1
ATOM 701 O O . SER A 1 91 ? -15.513 11.939 13.476 1.00 89.88 91 SER A O 1
ATOM 703 N N . GLN A 1 92 ? -16.204 11.004 11.555 1.00 90.38 92 GLN A N 1
ATOM 704 C CA . GLN A 1 92 ? -17.588 10.746 11.989 1.00 90.38 92 GLN A CA 1
ATOM 705 C C . GLN A 1 92 ? -17.677 9.764 13.160 1.00 90.38 92 GLN A C 1
ATOM 707 O O . GLN A 1 92 ? -18.719 9.630 13.800 1.00 90.38 92 GLN A O 1
ATOM 712 N N . TRP A 1 93 ? -16.592 9.042 13.413 1.00 89.00 93 TRP A N 1
ATOM 713 C CA . TRP A 1 93 ? -16.585 7.873 14.261 1.00 89.00 93 TRP A CA 1
ATOM 714 C C . TRP A 1 93 ? -15.831 8.083 15.579 1.00 89.00 93 TRP A C 1
ATOM 716 O O . TRP A 1 93 ? -15.914 7.246 16.473 1.00 89.00 93 TRP A O 1
ATOM 726 N N . GLY A 1 94 ? -15.141 9.222 15.723 1.00 85.00 94 GLY A N 1
ATOM 727 C CA . GLY A 1 94 ? -14.496 9.640 16.973 1.00 85.00 94 GLY A CA 1
ATOM 728 C C . GLY A 1 94 ? -13.291 8.791 17.390 1.00 85.00 94 GLY A C 1
ATOM 729 O O . GLY A 1 94 ? -12.867 8.859 18.542 1.00 85.00 94 GLY A O 1
ATOM 730 N N . VAL A 1 95 ? -12.744 7.988 16.477 1.00 92.25 95 VAL A N 1
ATOM 731 C CA . VAL A 1 95 ? -11.580 7.128 16.731 1.00 92.25 95 VAL A CA 1
ATOM 732 C C . VAL A 1 95 ? -10.277 7.918 16.615 1.00 92.25 95 VAL A C 1
ATOM 734 O O . VAL A 1 95 ? -10.152 8.821 15.787 1.00 92.25 95 VAL A O 1
ATOM 737 N N . GLN A 1 96 ? -9.277 7.567 17.424 1.00 92.75 96 GLN A N 1
ATOM 738 C CA . GLN A 1 96 ? -7.945 8.163 17.311 1.00 92.75 96 GLN A CA 1
ATOM 739 C C . GLN A 1 96 ? -7.189 7.557 16.127 1.00 92.75 96 GLN A C 1
ATOM 741 O O . GLN A 1 96 ? -7.152 6.339 15.978 1.00 92.75 96 GLN A O 1
ATOM 746 N N . THR A 1 97 ? -6.550 8.386 15.307 1.00 94.12 97 THR A N 1
ATOM 747 C CA . THR A 1 97 ? -5.721 7.923 14.187 1.00 94.12 97 THR A CA 1
ATOM 748 C C . THR A 1 97 ? -4.243 8.032 14.519 1.00 94.12 97 THR A C 1
ATOM 750 O O . THR A 1 97 ? -3.813 9.055 15.054 1.00 94.12 97 THR A O 1
ATOM 753 N N . GLU A 1 98 ? -3.456 7.024 14.160 1.00 94.06 98 GLU A N 1
ATOM 754 C CA . GLU A 1 98 ? -2.010 7.023 14.386 1.00 94.06 98 GLU A CA 1
ATOM 755 C C . GLU A 1 98 ? -1.244 6.523 13.162 1.00 94.06 98 GLU A C 1
ATOM 757 O O . GLU A 1 98 ? -1.624 5.552 12.507 1.00 94.06 98 GLU A O 1
ATOM 762 N N . ASN A 1 99 ? -0.150 7.216 12.853 1.00 93.88 99 ASN A N 1
ATOM 763 C CA . ASN A 1 99 ? 0.672 6.925 11.690 1.00 93.88 99 ASN A CA 1
ATOM 764 C C . ASN A 1 99 ? 1.493 5.651 11.908 1.00 93.88 99 ASN A C 1
ATOM 766 O O . ASN A 1 99 ? 2.179 5.507 12.917 1.00 93.88 99 ASN A O 1
ATOM 770 N N . ALA A 1 100 ? 1.483 4.782 10.907 1.00 91.06 100 ALA A N 1
ATOM 771 C CA . ALA A 1 100 ? 2.314 3.592 10.812 1.00 91.06 100 ALA A CA 1
ATOM 772 C C . ALA A 1 100 ? 3.164 3.630 9.533 1.00 91.06 100 ALA A C 1
ATOM 774 O O . ALA A 1 100 ? 2.941 4.455 8.643 1.00 91.06 100 ALA A O 1
ATOM 775 N N . TYR A 1 101 ? 4.154 2.737 9.451 1.00 86.62 101 TYR A N 1
ATOM 776 C CA . TYR A 1 101 ? 5.126 2.721 8.355 1.00 86.62 101 TYR A CA 1
ATOM 777 C C . TYR A 1 101 ? 4.491 2.397 6.999 1.00 86.62 101 TYR A C 1
ATOM 779 O O . TYR A 1 101 ? 4.763 3.080 6.018 1.00 86.62 101 TYR A O 1
ATOM 787 N N . ASP A 1 102 ? 3.620 1.391 6.942 1.00 89.00 102 ASP A N 1
ATOM 788 C CA . ASP A 1 102 ? 2.885 1.032 5.733 1.00 89.00 102 ASP A CA 1
ATOM 789 C C . ASP A 1 102 ? 1.549 0.335 6.077 1.00 89.00 102 ASP A C 1
ATOM 791 O O . ASP A 1 102 ? 1.297 -0.050 7.225 1.00 89.00 102 ASP A O 1
ATOM 795 N N . THR A 1 103 ? 0.656 0.210 5.091 1.00 91.44 103 THR A N 1
ATOM 796 C CA . THR A 1 103 ? -0.700 -0.336 5.281 1.00 91.44 103 THR A CA 1
ATOM 797 C C . THR A 1 103 ? -0.702 -1.838 5.589 1.00 91.44 103 THR A C 1
ATOM 799 O O . THR A 1 103 ? -1.439 -2.281 6.467 1.00 91.44 103 THR A O 1
ATOM 802 N N . ALA A 1 104 ? 0.122 -2.639 4.910 1.00 91.12 104 ALA A N 1
ATOM 803 C CA . ALA A 1 104 ? 0.179 -4.089 5.105 1.00 91.12 104 ALA A CA 1
ATOM 804 C C . ALA A 1 104 ? 0.927 -4.459 6.398 1.00 91.12 104 ALA A C 1
ATOM 806 O O . ALA A 1 104 ? 0.498 -5.336 7.146 1.00 91.12 104 ALA A O 1
ATOM 807 N N . GLY A 1 105 ? 2.002 -3.736 6.699 1.00 88.62 105 GLY A N 1
ATOM 808 C CA . GLY A 1 105 ? 2.766 -3.787 7.935 1.00 88.62 105 GLY A CA 1
ATOM 809 C C . GLY A 1 105 ? 1.903 -3.466 9.148 1.00 88.62 105 GLY A C 1
ATOM 810 O O . GLY A 1 105 ? 2.023 -4.152 10.155 1.00 88.62 105 GLY A O 1
ATOM 811 N N . SER A 1 106 ? 0.960 -2.526 9.033 1.00 90.88 106 SER A N 1
ATOM 812 C CA . SER A 1 106 ? -0.017 -2.247 10.099 1.00 90.88 106 SER A CA 1
ATOM 813 C C . SER A 1 106 ? -0.866 -3.477 10.449 1.00 90.88 106 SER A C 1
ATOM 815 O O . SER A 1 106 ? -1.007 -3.823 11.623 1.00 90.88 106 SER A O 1
ATOM 817 N N . ALA A 1 107 ? -1.390 -4.181 9.439 1.00 92.44 107 ALA A N 1
ATOM 818 C CA . ALA A 1 107 ? -2.166 -5.407 9.643 1.00 92.44 107 ALA A CA 1
ATOM 819 C C . ALA A 1 107 ? -1.307 -6.534 10.240 1.00 92.44 107 ALA A C 1
ATOM 821 O O . ALA A 1 107 ? -1.725 -7.207 11.187 1.00 92.44 107 ALA A O 1
ATOM 822 N N . LYS A 1 108 ? -0.074 -6.691 9.740 1.00 91.19 108 LYS A N 1
ATOM 823 C CA . LYS A 1 108 ? 0.894 -7.667 10.253 1.00 91.19 108 LYS A CA 1
ATOM 824 C C . LYS A 1 108 ? 1.240 -7.410 11.724 1.00 91.19 108 LYS A C 1
ATOM 826 O O . LYS A 1 108 ? 1.147 -8.328 12.532 1.00 91.19 108 LYS A O 1
ATOM 831 N N . GLN A 1 109 ? 1.566 -6.170 12.086 1.00 90.19 109 GLN A N 1
ATOM 832 C CA . GLN A 1 109 ? 1.906 -5.784 13.460 1.00 90.19 109 GLN A CA 1
ATOM 833 C C . GLN A 1 109 ? 0.754 -6.049 14.432 1.00 90.19 109 GLN A C 1
ATOM 835 O O . GLN A 1 109 ? 0.981 -6.545 15.536 1.00 90.19 109 GLN A O 1
ATOM 840 N N . MET A 1 110 ? -0.487 -5.760 14.023 1.00 91.56 110 MET A N 1
ATOM 841 C CA . MET A 1 110 ? -1.665 -6.082 14.830 1.00 91.56 110 MET A CA 1
ATOM 842 C C . MET A 1 110 ? -1.785 -7.579 15.107 1.00 91.56 110 MET A C 1
ATOM 844 O O . MET A 1 110 ? -2.064 -7.971 16.241 1.00 91.56 110 MET A O 1
ATOM 848 N N . ARG A 1 111 ? -1.560 -8.413 14.087 1.00 90.50 111 ARG A N 1
ATOM 849 C CA . ARG A 1 111 ? -1.601 -9.870 14.230 1.00 90.50 111 ARG A CA 1
ATOM 850 C C . ARG A 1 111 ? -0.482 -10.381 15.137 1.00 90.50 111 ARG A C 1
ATOM 852 O O . ARG A 1 111 ? -0.753 -11.144 16.056 1.00 90.50 111 ARG A O 1
ATOM 859 N N . GLU A 1 112 ? 0.744 -9.903 14.942 1.00 90.06 112 GLU A N 1
ATOM 860 C CA . GLU A 1 112 ? 1.901 -10.288 15.761 1.00 90.06 112 GLU A CA 1
ATOM 861 C C . GLU A 1 112 ? 1.735 -9.896 17.237 1.00 90.06 112 GLU A C 1
ATOM 863 O O . GLU A 1 112 ? 2.106 -10.674 18.116 1.00 90.06 112 GLU A O 1
ATOM 868 N N . CYS A 1 113 ? 1.137 -8.733 17.523 1.00 87.81 113 CYS A N 1
ATOM 869 C CA . CYS A 1 113 ? 0.819 -8.325 18.894 1.00 87.81 113 CYS A CA 1
ATOM 870 C C . CYS A 1 113 ? -0.276 -9.199 19.522 1.00 87.81 113 CYS A C 1
ATOM 872 O O . CYS A 1 113 ? -0.197 -9.524 20.704 1.00 87.81 113 CYS A O 1
ATOM 874 N N . ALA A 1 114 ? -1.288 -9.596 18.744 1.00 86.69 114 ALA A N 1
ATOM 875 C CA . ALA A 1 114 ? -2.361 -10.469 19.221 1.00 86.69 114 ALA A CA 1
ATOM 876 C C . ALA A 1 114 ? -1.872 -11.893 19.520 1.00 86.69 114 ALA A C 1
ATOM 878 O O . ALA A 1 114 ? -2.285 -12.489 20.513 1.00 86.69 114 ALA A O 1
ATOM 879 N N . ASP A 1 115 ? -0.962 -12.407 18.692 1.00 87.00 115 ASP A N 1
ATOM 880 C CA . ASP A 1 115 ? -0.363 -13.732 18.859 1.00 87.00 115 ASP A CA 1
ATOM 881 C C . ASP A 1 115 ? 0.754 -13.746 19.931 1.00 87.00 115 ASP A C 1
ATOM 883 O O . ASP A 1 115 ? 1.313 -14.798 20.235 1.00 87.00 115 ASP A O 1
ATOM 887 N N . GLY A 1 116 ? 1.093 -12.589 20.519 1.00 83.38 116 GLY A N 1
ATOM 888 C CA . GLY A 1 116 ? 2.121 -12.454 21.559 1.00 83.38 116 GLY A CA 1
ATOM 889 C C . GLY A 1 116 ? 3.566 -12.501 21.047 1.00 83.38 116 GLY A C 1
ATOM 890 O O . GLY A 1 116 ? 4.496 -12.594 21.847 1.00 83.38 116 GLY A O 1
ATOM 891 N N . HIS A 1 117 ? 3.774 -12.422 19.731 1.00 81.75 117 HIS A N 1
ATOM 892 C CA . HIS A 1 117 ? 5.099 -12.422 19.100 1.00 81.75 117 HIS A CA 1
ATOM 893 C C . HIS A 1 117 ? 5.791 -11.054 19.151 1.00 81.75 117 HIS A C 1
ATOM 895 O O . HIS A 1 117 ? 7.011 -10.973 19.017 1.00 81.75 117 HIS A O 1
ATOM 901 N N . ALA A 1 118 ? 5.023 -9.980 19.342 1.00 79.81 118 ALA A N 1
ATOM 902 C CA . ALA A 1 118 ? 5.522 -8.617 19.448 1.00 79.81 118 ALA A CA 1
ATOM 903 C C . ALA A 1 118 ? 4.756 -7.836 20.523 1.00 79.81 118 ALA A C 1
ATOM 905 O O . ALA A 1 118 ? 3.635 -8.182 20.891 1.00 79.81 118 ALA A O 1
ATOM 906 N N . SER A 1 119 ? 5.352 -6.750 21.008 1.00 75.88 119 SER A N 1
ATOM 907 C CA . SER A 1 119 ? 4.667 -5.754 21.826 1.00 75.88 119 SER A CA 1
ATOM 908 C C . SER A 1 119 ? 4.850 -4.380 21.193 1.00 75.88 119 SER A C 1
ATOM 910 O O . SER A 1 119 ? 5.963 -3.960 20.882 1.00 75.88 119 SER A O 1
ATOM 912 N N . HIS A 1 120 ? 3.741 -3.677 20.978 1.00 79.38 120 HIS A N 1
ATOM 913 C CA . HIS A 1 120 ? 3.749 -2.309 20.481 1.00 79.38 120 HIS A CA 1
ATOM 914 C C . HIS A 1 120 ? 2.898 -1.445 21.416 1.00 79.38 120 HIS A C 1
ATOM 916 O O . HIS A 1 120 ? 1.746 -1.798 21.668 1.00 79.38 120 HIS A O 1
ATOM 922 N N . PRO A 1 121 ? 3.417 -0.312 21.926 1.00 77.06 121 PRO A N 1
ATOM 923 C CA . PRO A 1 121 ? 2.737 0.481 22.955 1.00 77.06 121 PRO A CA 1
ATOM 924 C C . PRO A 1 121 ? 1.360 0.987 22.506 1.00 77.06 121 PRO A C 1
ATOM 926 O O . PRO A 1 121 ? 0.451 1.123 23.320 1.00 77.06 121 PRO A O 1
ATOM 929 N N . SER A 1 122 ? 1.196 1.222 21.205 1.00 77.56 122 SER A N 1
ATOM 930 C CA . SER A 1 122 ? -0.054 1.716 20.626 1.00 77.56 122 SER A CA 1
ATOM 931 C C . SER A 1 122 ? -1.030 0.630 20.166 1.00 77.56 122 SER A C 1
ATOM 933 O O . SER A 1 122 ? -2.182 0.951 19.880 1.00 77.56 122 SER A O 1
ATOM 935 N N . ILE A 1 123 ? -0.601 -0.635 20.063 1.00 86.12 123 ILE A N 1
ATOM 936 C CA . ILE A 1 123 ? -1.457 -1.719 19.562 1.00 86.12 123 ILE A CA 1
ATOM 937 C C . ILE A 1 123 ? -2.067 -2.448 20.752 1.00 86.12 123 ILE A C 1
ATOM 939 O O . ILE A 1 123 ? -1.406 -3.168 21.494 1.00 86.12 123 ILE A O 1
ATOM 943 N N . THR A 1 124 ? -3.368 -2.255 20.906 1.00 86.94 124 THR A N 1
ATOM 944 C CA . THR A 1 124 ? -4.213 -2.923 21.900 1.00 86.94 124 THR A CA 1
ATOM 945 C C . THR A 1 124 ? -5.276 -3.769 21.191 1.00 86.94 124 THR A C 1
ATOM 947 O O . THR A 1 124 ? -5.506 -3.565 19.996 1.00 86.94 124 THR A O 1
ATOM 950 N N . PRO A 1 125 ? -6.000 -4.662 21.892 1.00 86.44 125 PRO A N 1
ATOM 951 C CA . PRO A 1 125 ? -7.097 -5.420 21.284 1.00 86.44 125 PRO A CA 1
ATOM 952 C C . PRO A 1 125 ? -8.172 -4.546 20.612 1.00 86.44 125 PRO A C 1
ATOM 954 O O . PRO A 1 125 ? -8.786 -4.966 19.642 1.00 86.44 125 PRO A O 1
ATOM 957 N N . ASN A 1 126 ? -8.350 -3.304 21.074 1.00 91.69 126 ASN A N 1
ATOM 958 C CA . ASN A 1 126 ? -9.309 -2.332 20.533 1.00 91.69 126 ASN A CA 1
ATOM 959 C C . ASN A 1 126 ? -8.724 -1.454 19.407 1.00 91.69 126 ASN A C 1
ATOM 961 O O . ASN A 1 126 ? -9.266 -0.391 19.083 1.00 91.69 126 ASN A O 1
ATOM 965 N N . THR A 1 127 ? -7.590 -1.863 18.841 1.00 93.75 127 THR A N 1
ATOM 966 C CA . THR A 1 127 ? -6.948 -1.197 17.705 1.00 93.75 127 THR A CA 1
ATOM 967 C C . THR A 1 127 ? -7.420 -1.843 16.411 1.00 93.75 127 THR A C 1
ATOM 969 O O . THR A 1 127 ? -7.504 -3.065 16.311 1.00 93.75 127 THR A O 1
ATOM 972 N N . ALA A 1 128 ? -7.729 -1.016 15.424 1.00 95.25 128 ALA A N 1
ATOM 973 C CA . ALA A 1 128 ? -7.966 -1.410 14.047 1.00 95.25 128 ALA A CA 1
ATOM 974 C C . ALA A 1 128 ? -6.871 -0.824 13.146 1.00 95.25 128 ALA A C 1
ATOM 976 O O . ALA A 1 128 ? -6.127 0.071 13.553 1.00 95.25 128 ALA A O 1
ATOM 977 N N . CYS A 1 129 ? -6.783 -1.288 11.905 1.00 95.81 129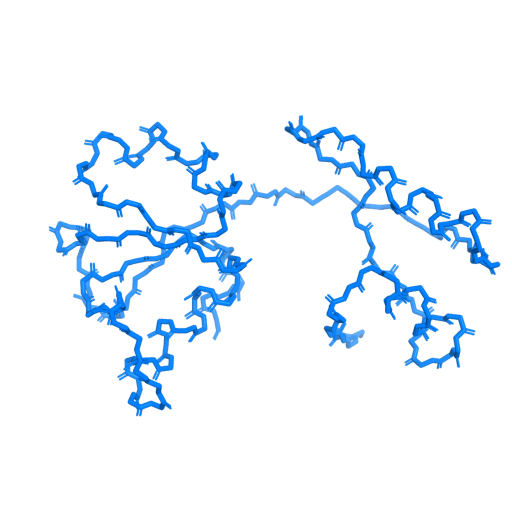 CYS A N 1
ATOM 978 C CA . CYS A 1 129 ? -5.933 -0.672 10.894 1.00 95.81 129 CYS A CA 1
ATOM 979 C C . CYS A 1 129 ? -6.675 -0.452 9.582 1.00 95.81 129 CYS A C 1
ATOM 981 O O . CYS A 1 129 ? -7.699 -1.084 9.317 1.00 95.81 129 CYS A O 1
ATOM 983 N N . ILE A 1 130 ? -6.152 0.458 8.762 1.00 96.25 130 ILE A N 1
ATOM 984 C CA . ILE A 1 130 ? -6.567 0.584 7.365 1.00 96.25 130 ILE A CA 1
ATOM 985 C C . ILE A 1 130 ? -5.551 -0.138 6.488 1.00 96.25 130 ILE A C 1
ATOM 987 O O . ILE A 1 130 ? -4.375 0.230 6.468 1.00 96.25 130 ILE A O 1
ATOM 991 N N . ALA A 1 131 ? -6.005 -1.149 5.755 1.00 95.69 131 ALA A N 1
ATOM 992 C CA . ALA A 1 131 ? -5.178 -1.902 4.819 1.00 95.69 131 ALA A CA 1
ATOM 993 C C . ALA A 1 131 ? -6.022 -2.501 3.689 1.00 95.69 131 ALA A C 1
ATOM 995 O O . ALA A 1 131 ? -7.245 -2.401 3.689 1.00 95.69 131 ALA A O 1
ATOM 996 N N . SER A 1 132 ? -5.374 -3.137 2.713 1.00 94.75 132 SER A N 1
ATOM 997 C CA . SER A 1 132 ? -6.094 -3.882 1.672 1.00 94.75 132 SER A CA 1
ATOM 998 C C . SER A 1 132 ? -6.706 -5.172 2.229 1.00 94.75 132 SER A C 1
ATOM 1000 O O . SER A 1 132 ? -6.142 -5.779 3.140 1.00 94.75 132 SER A O 1
ATOM 1002 N N . ALA A 1 133 ? -7.786 -5.668 1.618 1.00 92.38 133 ALA A N 1
ATOM 1003 C CA . ALA A 1 133 ? -8.358 -6.976 1.960 1.00 92.38 133 ALA A CA 1
ATOM 1004 C C . ALA A 1 133 ? -7.336 -8.127 1.852 1.00 92.38 133 ALA A C 1
ATOM 1006 O O . ALA A 1 133 ? -7.406 -9.096 2.601 1.00 92.38 133 ALA A O 1
ATOM 1007 N N . LYS A 1 134 ? -6.349 -8.003 0.954 1.00 90.44 134 LYS A N 1
ATOM 1008 C CA . LYS A 1 134 ? -5.263 -8.979 0.800 1.00 90.44 134 LYS A CA 1
ATOM 1009 C C . LYS A 1 134 ? -4.345 -9.037 2.025 1.00 90.44 134 LYS A C 1
ATOM 1011 O O . LYS A 1 134 ? -3.811 -10.095 2.313 1.00 90.44 134 LYS A O 1
ATOM 1016 N N . ALA A 1 135 ? -4.177 -7.929 2.747 1.00 89.50 135 ALA A N 1
ATOM 1017 C CA . ALA A 1 135 ? -3.374 -7.887 3.970 1.00 89.50 135 ALA A CA 1
ATOM 1018 C C . ALA A 1 135 ? -4.090 -8.503 5.188 1.00 89.50 135 ALA A C 1
ATOM 1020 O O . ALA A 1 135 ? -3.473 -8.657 6.236 1.00 89.50 135 ALA A O 1
ATOM 1021 N N . ALA A 1 136 ? -5.382 -8.828 5.067 1.00 85.06 136 ALA A N 1
A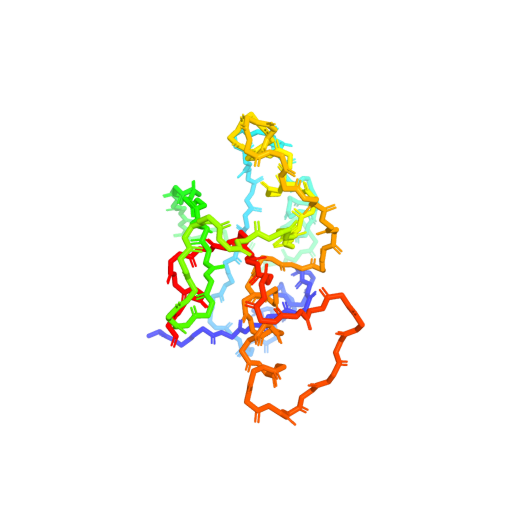TOM 1022 C CA . ALA A 1 136 ? -6.153 -9.495 6.116 1.00 85.06 136 ALA A CA 1
ATOM 1023 C C . ALA A 1 136 ? -6.017 -11.031 6.098 1.00 85.06 136 ALA A C 1
ATOM 1025 O O . ALA A 1 136 ? -6.493 -11.684 7.027 1.00 85.06 136 ALA A O 1
ATOM 1026 N N . GLN A 1 137 ? -5.440 -11.586 5.026 1.00 77.31 137 GLN A N 1
ATOM 1027 C CA . GLN A 1 137 ? -5.234 -13.023 4.812 1.00 77.31 137 GLN A CA 1
ATOM 1028 C C . GLN A 1 137 ? -3.908 -13.466 5.423 1.00 77.31 137 GLN A C 1
ATOM 1030 O O . GLN A 1 137 ? -3.912 -14.530 6.079 1.00 77.31 137 GLN A O 1
#

=== Feature glossary ===
The record interleaves many kinds of information about one protein. Here is each kind framed as the question it answers.

Q: What are the backbone torsion angles?
A: φ (phi) and ψ (psi) are the two rotatable backbone dihedrals per residue: φ is the C(i-1)–N–Cα–C torsion, ψ is the N–Cα–C–N(i+1) torsion, both in degrees on (−180°, 180°]. α-helical residues cluster near (−60°, −45°); β-strand residues near (−120°, +130°). A Ramachandran plot is simply a scatter of (φ, ψ) for every residue.

Q: What is the amino-acid chain?
A: This is the polypeptide sequence — one letter per residue, N-terminus first. Length ranges from a few dozen residues for small domains to over a thousand for large multi-domain proteins.

Q: How mobile is each atom in the crystal?
A: For experimental (PDB) structures, the B-factor (temperature factor) quantifies the positional spread of each atom in the crystal — a combination of thermal vibration and static disorder — in units of Å². High B-factors mark flexible loops or poorly resolved regions; low B-factors mark the rigid, well-ordered core.

Q: Are the domains c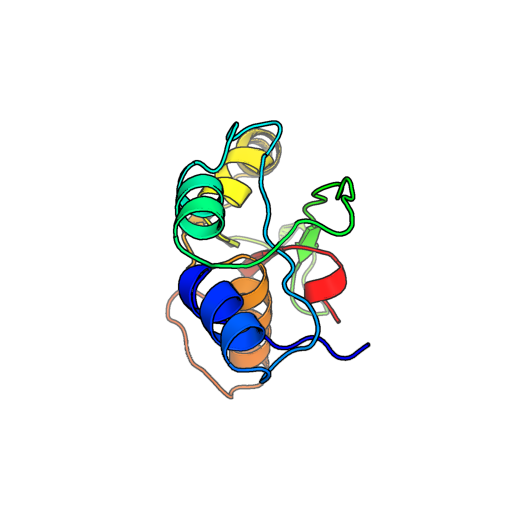orrectly placed relative to each other?
A: Predicted Aligned Error (PAE) is an AlphaFold confidence matrix: entry (i, j) is the expected error in the position of residue j, in ångströms, when the prediction is superimposed on the true structure at residue i. Low PAE within a block of residues means that block is internally rigid and well-predicted; high PAE between two blocks means their relative placement is uncertain even if each block individually is confident.

Q: How confident is the AlphaFold model at each residue?
A: pLDDT is the predicted lDDT-Cα score: AlphaFold'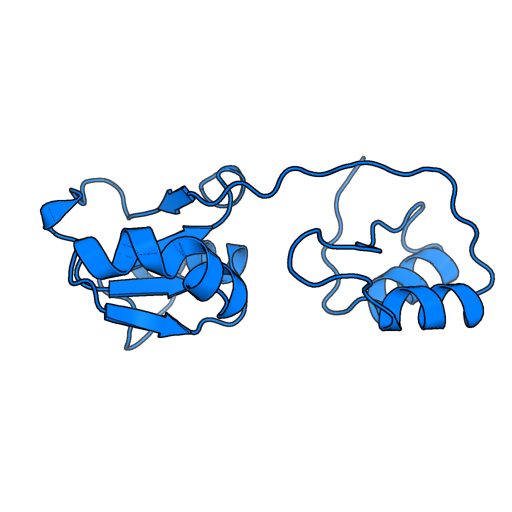s confidence that the local environment of each residue (all inter-atomic distances within 15 Å) is correctly placed. It is a per-residue number between 0 and 100, with higher meaning more reliable.

Q: What family and function is it annotated with?
A: Functional annotations link the protein to curated databases. InterPro entries identify conserved domains and families by matching the sequence against member-database signatures (Pfam, PROSITE, CDD, …). Gene Ontology (GO) terms describe molecular function, biological process, and cellular component in a controlled vocabulary. CATH places the structure in a hierarchical fold classification (Class/Architecture/Topology/Homologous-superfamily). The organism is the source species.

Q: How big and how compact is the whole molecule?
A: Three whole-structure scalars: the radius of gyration (RMS distance of Cα from centroid, in Å), the count of Cα–Cα contacts (pairs closer than 8 Å and separated by more than four residues in sequence — i.e. tertiary, not local, contacts), and the bounding-box dimensions. Together they distinguish compact globular folds from extended fibres or disordered chains.

Q: What known structures does this most resemble?
A: The Foldseek neighbor list gives the closest experimentally determined structures in the PDB, ranked by structural alignment. TM-score near 1 means near-identical fold; near 0.3 means only rough topology match. This is how one finds what a novel AlphaFold prediction most resembles in the solved-structure universe.

Q: Which residues are buried vs exposed?
A: SASA measures how much of the protein is reachable by solvent. It is computed by rolling a water-sized probe over the atomic surface and summing the exposed area (Å²). Per-residue SASA distinguishes core (buried, low SASA) from surface (exposed, high SASA) residues; total SASA is a whole-molecule size measure.

Q: Which residues are in helices, strands, or loops?
A: Eight-state secondary structure (DSSP): H is the canonical α-helix, G the tighter 3₁₀-helix, I the wider π-helix; E/B are β-structure, T and S are turns and bends, and '-' is everything else. DSSP derives these from the pattern of main-chain N–H···O=C hydrogen bonds, not from the sequence.

Q: Where is each backbone atom in 3D?
A: Structure coordinates are given as an mmCIF _atom_site loop: one row per atom with element, residue name, chain id, sequence number, and x/y/z position in Å. Only the four main-chain atoms per residue are included here; side chains are omitted to keep the record compact.

Q: What if only a Cα trace is available?
A: Three-state secondary structure (P-SEA) collapses the eight DSSP classes into helix (a), strand (b), and coil (c). P-SEA assigns these from Cα geometry alone — distances and angles — without requiring backbone oxygens, so it works on any Cα trace.

Q: What do the rendered images show?
A: The six renders are orthographic views along the three Cartesian axes in both directions. Representation (cartoon, sticks, or surface) and color scheme (sequence-rainbow or by-chain) vary across proteins so the training set covers all the common visualization conventions.

Q: What does the local fold look like, residue by residue?
A: Foldseek's 3Di representation compresses backbone geometry into a per-residue letter drawn from a learned twenty-state alphabet. It captures the tertiary interaction pattern around each residue — which residues are packed against it in space, regardless of where they are in sequence.

Q: What do the diagnostic plots show?
A: The contact map is a binary N×N matrix image: pixel (i, j) is dark where Cα_i and Cα_j are within 8 Å and |i−j|>4. Because the |i−j|>4 filter removes local helical contacts, off-diagonal stripes parallel to the main diagonal indicate parallel β-sheets; stripes perpendicular to it indicate antiparallel β-sheets. The Ramachandran plot scatters every residue's (φ, ψ) pair against the sterically allowed regions. The PAE heatmap renders the predicted-aligned-error matrix.